Protein AF-A0A1F7P9Z6-F1 (afdb_monomer_lite)

Foldseek 3Di:
DVVLCVLLLVLLVVLLVVCVVVVNPVVNVVSVVLVVLVVVLAPVSLVVSLVVLLVSLVVLVVVLVVVLVVQVVVVHDSPVVNVVSNVSSVSSNVSNCSCVDPVSVVSHDDDPPDDDDD

pLDDT: mean 85.49, std 11.66, range [55.34, 95.81]

Radius of gyration: 17.94 Å; chains: 1; bounding box: 31×26×71 Å

Secondary structure (DSSP, 8-state):
-HHHHHHHHHHHHHHHHHHHHTT-HHHHHHHHHHHHHTTS-SHHHHHHHHHHHHHHHHHHHHHHHHHHHHHHHHT---HHHHHHHHHHHHHHHHHHHHTTSHHHHHHTS----PPPP-

Structure (mmCIF, N/CA/C/O backbone):
data_AF-A0A1F7P9Z6-F1
#
_entry.id   AF-A0A1F7P9Z6-F1
#
loop_
_atom_site.group_PDB
_atom_site.id
_atom_site.type_symbol
_atom_site.label_atom_id
_atom_site.label_alt_id
_atom_site.label_comp_id
_atom_site.label_asym_id
_atom_site.label_entity_id
_atom_site.label_seq_id
_atom_site.pdbx_PDB_ins_code
_atom_site.Cartn_x
_atom_site.Cartn_y
_atom_site.Cartn_z
_atom_site.occupancy
_atom_site.B_iso_or_equiv
_atom_site.auth_seq_id
_atom_site.auth_comp_id
_atom_site.auth_asym_id
_atom_site.auth_atom_id
_atom_site.pdbx_PDB_model_num
ATOM 1 N N . MET A 1 1 ? -13.257 10.450 12.434 1.00 60.59 1 MET A N 1
ATOM 2 C CA . MET A 1 1 ? -12.737 9.062 12.535 1.00 60.59 1 MET A CA 1
ATOM 3 C C . MET A 1 1 ? -12.400 8.501 11.153 1.00 60.59 1 MET A C 1
ATOM 5 O O . MET A 1 1 ? -11.271 8.073 10.969 1.00 60.59 1 MET A O 1
ATOM 9 N N . LEU A 1 2 ? -13.316 8.612 10.180 1.00 65.44 2 LEU A N 1
ATOM 10 C CA . LEU A 1 2 ? -13.121 8.214 8.773 1.00 65.44 2 LEU A CA 1
ATOM 11 C C . LEU A 1 2 ? -11.933 8.911 8.083 1.00 65.44 2 LEU A C 1
ATOM 13 O O . LEU A 1 2 ? -11.069 8.234 7.545 1.00 65.44 2 LEU A O 1
ATOM 17 N N . LEU A 1 3 ? -11.802 10.235 8.233 1.00 68.94 3 LEU A N 1
ATOM 18 C CA . LEU A 1 3 ? -10.675 11.027 7.700 1.00 68.94 3 LEU A CA 1
ATOM 19 C C . LEU A 1 3 ? -9.280 10.578 8.172 1.00 68.94 3 LEU A C 1
ATOM 21 O O . LEU A 1 3 ? -8.286 10.965 7.580 1.00 68.94 3 LEU A O 1
ATOM 25 N N . ARG A 1 4 ? -9.185 9.803 9.261 1.00 77.81 4 ARG A N 1
ATOM 26 C CA . ARG A 1 4 ? -7.900 9.277 9.758 1.00 77.81 4 ARG A CA 1
ATOM 27 C C . ARG A 1 4 ? -7.588 7.890 9.214 1.00 77.81 4 ARG A C 1
ATOM 29 O O . ARG A 1 4 ? -6.428 7.514 9.191 1.00 77.81 4 ARG A O 1
ATOM 36 N N . LEU A 1 5 ? -8.615 7.134 8.828 1.00 82.00 5 LEU A N 1
ATOM 37 C CA . LEU A 1 5 ? -8.471 5.817 8.212 1.00 82.00 5 LEU A CA 1
ATOM 38 C C . LEU A 1 5 ? -8.371 5.911 6.689 1.00 82.00 5 LEU A C 1
ATOM 40 O O . LEU A 1 5 ? -8.053 4.907 6.068 1.00 82.00 5 LEU A O 1
ATOM 44 N N . SER A 1 6 ? -8.593 7.089 6.094 1.00 86.75 6 SER A N 1
ATOM 45 C CA . SER A 1 6 ? -8.457 7.306 4.651 1.00 86.75 6 SER A CA 1
ATOM 46 C C . SER A 1 6 ? -7.155 6.758 4.053 1.00 86.75 6 SER A C 1
ATOM 48 O O . SER A 1 6 ? -7.278 6.048 3.061 1.00 86.75 6 SER A O 1
ATOM 50 N N . PRO A 1 7 ? -5.946 6.955 4.628 1.00 87.06 7 PRO A N 1
ATOM 51 C CA . PRO A 1 7 ? -4.733 6.353 4.066 1.00 87.06 7 PRO A CA 1
ATOM 52 C C . PRO A 1 7 ? -4.789 4.819 4.052 1.00 87.06 7 PRO A C 1
ATOM 54 O O . PRO A 1 7 ? -4.508 4.200 3.034 1.00 87.06 7 PRO A O 1
ATOM 57 N N . VAL A 1 8 ? -5.278 4.204 5.132 1.00 88.94 8 VAL A N 1
ATOM 58 C CA . VAL A 1 8 ? -5.431 2.743 5.235 1.00 88.94 8 VAL A CA 1
ATOM 59 C C . VAL A 1 8 ? -6.456 2.212 4.234 1.00 88.94 8 VAL A C 1
ATOM 61 O O . VAL A 1 8 ? -6.204 1.211 3.569 1.00 88.94 8 VAL A O 1
ATOM 64 N N . VAL A 1 9 ? -7.608 2.876 4.118 1.00 90.88 9 VAL A N 1
ATOM 65 C CA . VAL A 1 9 ? -8.669 2.496 3.178 1.00 90.88 9 VAL A CA 1
ATOM 66 C C . VAL A 1 9 ? -8.163 2.609 1.743 1.00 90.88 9 VAL A C 1
ATOM 68 O O . VAL A 1 9 ? -8.339 1.672 0.975 1.00 90.88 9 VAL A O 1
ATOM 71 N N . LEU A 1 10 ? -7.488 3.708 1.394 1.00 91.69 10 LEU A N 1
ATOM 72 C CA . LEU A 1 10 ? -6.907 3.897 0.066 1.00 91.69 10 LEU A CA 1
ATOM 73 C C . LEU A 1 10 ? -5.853 2.832 -0.247 1.00 91.69 10 LEU A C 1
ATOM 75 O O . LEU A 1 10 ? -5.900 2.244 -1.321 1.00 91.69 10 LEU A O 1
ATOM 79 N N . SER A 1 11 ? -4.952 2.526 0.689 1.00 91.94 11 SER A N 1
ATOM 80 C CA . SER A 1 11 ? -3.964 1.458 0.506 1.00 91.94 11 SER A CA 1
ATOM 81 C C . SER A 1 11 ? -4.607 0.091 0.281 1.00 91.94 11 SER A C 1
ATOM 83 O O . SER A 1 11 ? -4.187 -0.629 -0.620 1.00 91.94 11 SER A O 1
ATOM 85 N N . LEU A 1 12 ? -5.645 -0.258 1.051 1.00 90.69 12 LEU A N 1
ATOM 86 C CA . LEU A 1 12 ? -6.378 -1.511 0.853 1.00 90.69 12 LEU A CA 1
ATOM 87 C C . LEU A 1 12 ? -7.097 -1.536 -0.500 1.00 90.69 12 LEU A C 1
ATOM 89 O O . LEU A 1 12 ? -7.028 -2.542 -1.194 1.00 90.69 12 LEU A O 1
ATOM 93 N N . LEU A 1 13 ? -7.732 -0.435 -0.910 1.00 92.94 13 LEU A N 1
ATOM 94 C CA . LEU A 1 13 ? -8.400 -0.343 -2.211 1.00 92.94 13 LEU A CA 1
ATOM 95 C C . LEU A 1 13 ? -7.419 -0.472 -3.382 1.00 92.94 13 LEU A C 1
ATOM 97 O O . LEU A 1 13 ? -7.719 -1.185 -4.336 1.00 92.94 13 LEU A O 1
ATOM 101 N N . LEU A 1 14 ? -6.244 0.161 -3.303 1.00 92.25 14 LEU A N 1
ATOM 102 C CA . LEU A 1 14 ? -5.189 0.012 -4.311 1.00 92.25 14 LEU A CA 1
ATOM 103 C C . LEU A 1 14 ? -4.718 -1.444 -4.414 1.00 92.25 14 LEU A C 1
ATOM 105 O O . LEU A 1 14 ? -4.567 -1.958 -5.521 1.00 92.25 14 LEU A O 1
ATOM 109 N N . LEU A 1 15 ? -4.541 -2.121 -3.273 1.00 90.69 15 LEU A N 1
ATOM 110 C CA . LEU A 1 15 ? -4.181 -3.541 -3.231 1.00 90.69 15 LEU A CA 1
ATOM 111 C C . LEU A 1 15 ? -5.284 -4.421 -3.840 1.00 90.69 15 LEU A C 1
ATOM 113 O O . LEU A 1 15 ? -5.009 -5.301 -4.649 1.00 90.69 15 LEU A O 1
ATOM 117 N N . GLY A 1 16 ? -6.549 -4.147 -3.506 1.00 90.75 16 GLY A N 1
ATOM 118 C CA . GLY A 1 16 ? -7.702 -4.848 -4.071 1.00 90.75 16 GLY A CA 1
ATOM 119 C C . GLY A 1 16 ? -7.813 -4.672 -5.584 1.00 90.75 16 GLY A C 1
ATOM 120 O O . GLY A 1 16 ? -8.031 -5.647 -6.296 1.00 90.75 16 GLY A O 1
ATOM 121 N N . ALA A 1 17 ? -7.597 -3.458 -6.093 1.00 93.00 17 ALA A N 1
ATOM 122 C CA . ALA A 1 17 ? -7.578 -3.188 -7.529 1.00 93.00 17 ALA A CA 1
ATOM 123 C C . ALA A 1 17 ? -6.425 -3.918 -8.237 1.00 93.00 17 ALA A C 1
ATOM 125 O O . ALA A 1 17 ? -6.613 -4.452 -9.330 1.00 93.00 17 ALA A O 1
ATOM 126 N N . HIS A 1 18 ? -5.250 -3.984 -7.603 1.00 92.44 18 HIS A N 1
ATOM 127 C CA . HIS A 1 18 ? -4.120 -4.760 -8.106 1.00 92.44 18 HIS A CA 1
ATOM 128 C C . HIS A 1 18 ? -4.457 -6.255 -8.196 1.00 92.44 18 HIS A C 1
ATOM 130 O O . HIS A 1 18 ? -4.304 -6.844 -9.264 1.00 92.44 18 HIS A O 1
ATOM 136 N N . PHE A 1 19 ? -5.005 -6.854 -7.134 1.00 91.44 19 PHE A N 1
ATOM 137 C CA . PHE A 1 19 ? -5.402 -8.266 -7.146 1.00 91.44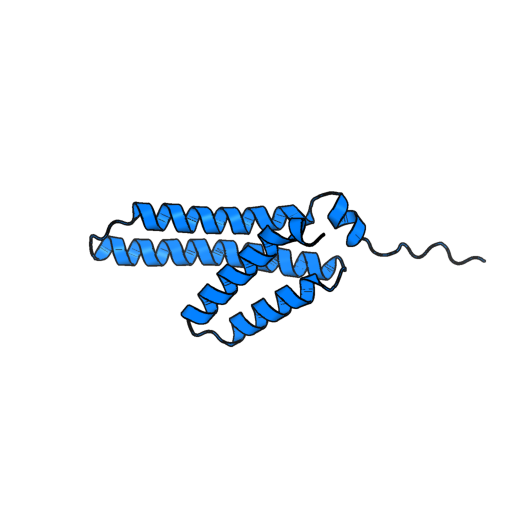 19 PHE A CA 1
ATOM 138 C C . PHE A 1 19 ? -6.536 -8.569 -8.125 1.00 91.44 19 PHE A C 1
ATOM 140 O O . PHE A 1 19 ? -6.539 -9.633 -8.743 1.00 91.44 19 PHE A O 1
ATOM 147 N N . PHE A 1 20 ? -7.467 -7.630 -8.312 1.00 91.56 20 PHE A N 1
ATOM 148 C CA . PHE A 1 20 ? -8.511 -7.741 -9.327 1.00 91.56 20 PHE A CA 1
ATOM 149 C C . PHE A 1 20 ? -7.909 -7.765 -10.734 1.00 91.56 20 PHE A C 1
ATOM 151 O O . PHE A 1 20 ? -8.247 -8.635 -11.533 1.00 91.56 20 PHE A O 1
ATOM 158 N N . ARG A 1 21 ? -6.951 -6.870 -11.016 1.00 91.12 21 ARG A N 1
ATOM 159 C CA . ARG A 1 21 ? -6.211 -6.859 -12.285 1.00 91.12 21 ARG A CA 1
ATOM 160 C C . ARG A 1 21 ? -5.377 -8.128 -12.485 1.00 91.12 21 ARG A C 1
ATOM 162 O O . ARG A 1 21 ? -5.263 -8.590 -13.613 1.00 91.12 21 ARG A O 1
ATOM 169 N N . ALA A 1 22 ? -4.824 -8.690 -11.414 1.00 89.81 22 ALA A N 1
ATOM 170 C CA . ALA A 1 22 ? -4.088 -9.953 -11.437 1.00 89.81 22 ALA A CA 1
ATOM 171 C C . ALA A 1 22 ? -5.000 -11.197 -11.550 1.00 89.81 22 ALA A C 1
ATOM 173 O O . ALA A 1 22 ? -4.499 -12.316 -11.602 1.00 89.81 22 ALA A O 1
ATOM 174 N N . GLY A 1 23 ? -6.331 -11.029 -11.568 1.00 91.25 23 GLY A N 1
ATOM 175 C CA . GLY A 1 23 ? -7.299 -12.123 -11.705 1.00 91.25 23 GLY A CA 1
ATOM 176 C C . GLY A 1 23 ? -7.558 -12.928 -10.425 1.00 91.25 23 GLY A C 1
ATOM 177 O O . GLY A 1 23 ? -8.260 -13.937 -10.462 1.00 91.25 23 GLY A O 1
ATOM 178 N N . SER A 1 24 ? -7.036 -12.498 -9.271 1.00 90.44 24 SER A N 1
ATOM 179 C CA . SER A 1 24 ? -7.167 -13.237 -8.011 1.00 90.44 24 SER A CA 1
ATOM 180 C C . SER A 1 24 ? -8.397 -12.800 -7.213 1.00 90.44 24 SER A C 1
ATOM 182 O O . SER A 1 24 ? -8.321 -11.990 -6.284 1.00 90.44 24 SER A O 1
ATOM 184 N N . ALA A 1 25 ? -9.558 -13.372 -7.547 1.00 90.12 25 ALA A N 1
ATOM 185 C CA . ALA A 1 25 ? -10.822 -13.078 -6.864 1.00 90.12 25 ALA A CA 1
ATOM 186 C C . ALA A 1 25 ? -10.764 -13.349 -5.347 1.00 90.12 25 ALA A C 1
ATOM 188 O O .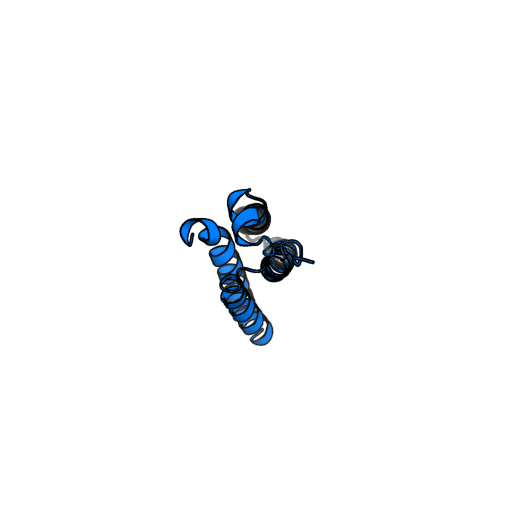 ALA A 1 25 ? -11.320 -12.583 -4.559 1.00 90.12 25 ALA A O 1
ATOM 189 N N . ALA A 1 26 ? -10.044 -14.392 -4.920 1.00 92.12 26 ALA A N 1
ATOM 190 C CA . ALA A 1 26 ? -9.885 -14.729 -3.506 1.00 92.12 26 ALA A CA 1
ATOM 191 C C . ALA A 1 26 ? -9.194 -13.605 -2.711 1.00 92.12 26 ALA A C 1
ATOM 193 O O . ALA A 1 26 ? -9.648 -13.240 -1.625 1.00 92.12 26 ALA A O 1
ATOM 194 N N . LEU A 1 27 ? -8.133 -13.010 -3.268 1.00 89.31 27 LEU A N 1
ATOM 195 C CA . LEU A 1 27 ? -7.420 -11.902 -2.628 1.00 89.31 27 LEU A CA 1
ATOM 196 C C . LEU A 1 27 ? -8.242 -10.607 -2.636 1.00 89.31 27 LEU A C 1
ATOM 198 O O . LEU A 1 27 ? -8.185 -9.839 -1.677 1.00 89.31 27 LEU A O 1
ATOM 202 N N . VAL A 1 28 ? -9.069 -10.382 -3.661 1.00 91.62 28 VAL A N 1
ATOM 203 C CA . VAL A 1 28 ? -10.028 -9.263 -3.673 1.00 91.62 28 VAL A CA 1
ATOM 204 C C . VAL A 1 28 ? -11.040 -9.404 -2.537 1.00 91.62 28 VAL A C 1
ATOM 206 O O . VAL A 1 28 ? -11.245 -8.457 -1.776 1.00 91.62 28 VAL A O 1
ATOM 209 N N . VAL A 1 29 ? -11.634 -10.590 -2.369 1.00 94.44 29 VAL A N 1
ATOM 210 C CA . VAL A 1 29 ? -12.561 -10.866 -1.259 1.00 94.44 29 VAL A CA 1
ATOM 211 C C . VAL A 1 29 ? -11.866 -10.651 0.084 1.00 94.44 29 VAL A C 1
ATOM 213 O O . VAL A 1 29 ? -12.423 -9.999 0.964 1.00 94.44 29 VAL A O 1
ATOM 216 N N . LEU A 1 30 ? -10.625 -11.115 0.230 1.00 93.62 30 LEU A N 1
ATOM 217 C CA . LEU A 1 30 ? -9.822 -10.888 1.430 1.00 93.62 30 LEU A CA 1
ATOM 218 C C . LEU A 1 30 ? -9.630 -9.394 1.734 1.00 93.62 30 LEU A C 1
ATOM 220 O O . LEU A 1 30 ? -9.795 -8.978 2.879 1.00 93.62 30 LEU A O 1
ATOM 224 N N . VAL A 1 31 ? -9.353 -8.565 0.725 1.00 93.00 31 VAL A N 1
ATOM 225 C CA . VAL A 1 31 ? -9.255 -7.104 0.886 1.00 93.00 31 VAL A CA 1
ATOM 226 C C . VAL A 1 31 ? -10.584 -6.490 1.338 1.00 93.00 31 VAL A C 1
ATOM 228 O O . VAL A 1 31 ? -10.594 -5.649 2.239 1.00 93.00 31 VAL A O 1
ATOM 231 N N . LEU A 1 32 ? -11.714 -6.926 0.774 1.00 93.56 32 LEU A N 1
ATOM 232 C CA . LEU A 1 32 ? -13.041 -6.470 1.204 1.00 93.56 32 LEU A CA 1
ATOM 233 C C . LEU A 1 32 ? -13.331 -6.865 2.660 1.00 93.56 32 LEU A C 1
ATOM 235 O O . LEU A 1 32 ? -13.851 -6.054 3.429 1.00 93.56 32 LEU A O 1
ATOM 239 N N . LEU A 1 33 ? -12.931 -8.073 3.070 1.00 93.81 33 LEU A N 1
ATOM 240 C CA . LEU A 1 33 ? -13.023 -8.517 4.461 1.00 93.81 33 LEU A CA 1
ATOM 241 C C . LEU A 1 33 ? -12.146 -7.665 5.386 1.00 93.81 33 LEU A C 1
ATOM 243 O O . LEU A 1 33 ? -12.589 -7.313 6.475 1.00 93.81 33 LEU A O 1
ATOM 247 N N . LEU A 1 34 ? -10.939 -7.275 4.962 1.00 91.25 34 LEU A N 1
ATOM 248 C CA . LEU A 1 34 ? -10.071 -6.371 5.729 1.00 91.25 34 LEU A CA 1
ATOM 249 C C . LEU A 1 34 ? -10.673 -4.966 5.862 1.00 91.25 34 LEU A C 1
ATOM 251 O O . LEU A 1 34 ? -10.579 -4.362 6.932 1.00 91.25 34 LEU A O 1
ATOM 255 N N . LEU A 1 35 ? -11.338 -4.458 4.820 1.00 91.88 35 LEU A N 1
ATOM 256 C CA . LEU A 1 35 ? -12.092 -3.203 4.885 1.00 91.88 35 LEU A CA 1
ATOM 257 C C . LEU A 1 35 ? -13.262 -3.303 5.872 1.00 91.88 35 LEU A C 1
ATOM 259 O O . LEU A 1 35 ? -13.434 -2.411 6.702 1.00 91.88 35 LEU A O 1
ATOM 263 N N . ALA A 1 36 ? -14.019 -4.402 5.850 1.00 91.38 36 ALA A N 1
ATOM 264 C CA . ALA A 1 36 ? -15.066 -4.658 6.838 1.00 91.38 36 ALA A CA 1
ATOM 265 C C . ALA A 1 36 ? -14.486 -4.797 8.259 1.00 91.38 36 ALA A C 1
ATOM 267 O O . ALA A 1 36 ? -15.053 -4.288 9.228 1.00 91.38 36 ALA A O 1
ATOM 268 N N . LEU A 1 37 ? -13.306 -5.410 8.391 1.00 90.31 37 LEU A N 1
ATOM 269 C CA . LEU A 1 37 ? -12.607 -5.593 9.659 1.00 90.31 37 LEU A CA 1
ATOM 270 C C . LEU A 1 37 ? -12.191 -4.258 10.298 1.00 90.31 37 LEU A C 1
ATOM 272 O O . LEU A 1 37 ? -12.151 -4.166 11.523 1.00 90.31 37 LEU A O 1
ATOM 276 N N . LEU A 1 38 ? -11.978 -3.190 9.518 1.00 86.19 38 LEU A N 1
ATOM 277 C CA . LEU A 1 38 ? -11.760 -1.839 10.060 1.00 86.19 38 LEU A CA 1
ATOM 278 C C . LEU A 1 38 ? -12.960 -1.305 10.858 1.00 86.19 38 LEU A C 1
ATOM 280 O O . LEU A 1 38 ? -12.779 -0.457 11.737 1.00 86.19 38 LEU A O 1
ATOM 284 N N . ALA A 1 39 ? -14.179 -1.789 10.590 1.00 86.69 39 ALA A N 1
ATOM 285 C CA . ALA A 1 39 ? -15.354 -1.455 11.396 1.00 86.69 39 ALA A CA 1
ATOM 286 C C . ALA A 1 39 ? -15.308 -2.132 12.778 1.00 86.69 39 ALA A C 1
ATOM 288 O O . ALA A 1 39 ? -15.860 -1.610 13.753 1.00 86.69 39 ALA A O 1
ATOM 289 N N . VAL A 1 40 ? -14.591 -3.256 12.896 1.00 83.81 40 VAL A N 1
ATOM 290 C CA . VAL A 1 40 ? -14.359 -3.959 14.157 1.00 83.81 40 VAL A CA 1
ATOM 291 C C . VAL A 1 40 ? -13.291 -3.205 14.948 1.00 83.81 40 VAL A C 1
ATOM 293 O O . VAL A 1 40 ? -12.090 -3.391 14.782 1.00 83.81 40 VAL A O 1
ATOM 296 N N . ARG A 1 41 ? -13.732 -2.348 15.876 1.00 79.88 41 ARG A N 1
ATOM 297 C CA . ARG A 1 41 ? -12.878 -1.486 16.721 1.00 79.88 41 ARG A CA 1
ATOM 298 C C . ARG A 1 41 ? -12.090 -2.258 17.806 1.00 79.88 41 ARG A C 1
ATOM 300 O O . ARG A 1 41 ? -12.064 -1.861 18.967 1.00 79.88 41 ARG A O 1
ATOM 307 N N . ARG A 1 42 ? -11.449 -3.384 17.462 1.00 80.19 42 ARG A N 1
ATOM 308 C CA . ARG A 1 42 ? -10.658 -4.259 18.361 1.00 80.19 42 ARG A CA 1
ATOM 309 C C . ARG A 1 42 ? -9.157 -4.226 18.027 1.00 80.19 42 ARG A C 1
ATOM 311 O O . ARG A 1 42 ? -8.791 -4.145 16.862 1.00 80.19 42 ARG A O 1
ATOM 318 N N . ARG A 1 43 ? -8.259 -4.325 19.024 1.00 78.69 43 ARG A N 1
ATOM 319 C CA . ARG A 1 43 ? -6.791 -4.315 18.771 1.00 78.69 43 ARG A CA 1
ATOM 320 C C . ARG A 1 43 ? -6.335 -5.375 17.778 1.00 78.69 43 ARG A C 1
ATOM 322 O O . ARG A 1 43 ? -5.414 -5.122 17.011 1.00 78.69 43 ARG A O 1
ATOM 329 N N . TRP A 1 44 ? -6.936 -6.560 17.845 1.00 84.94 44 TRP A N 1
ATOM 330 C CA . TRP A 1 44 ? -6.565 -7.670 16.975 1.00 84.94 44 TRP A CA 1
ATOM 331 C C . TRP A 1 44 ? -6.899 -7.352 15.511 1.00 84.94 44 TRP A C 1
ATOM 333 O O . TRP A 1 44 ? -6.073 -7.613 14.649 1.00 84.94 44 TRP A O 1
ATOM 343 N N . ALA A 1 45 ? -8.025 -6.678 15.248 1.00 86.94 45 ALA A N 1
ATOM 344 C CA . ALA A 1 45 ? -8.402 -6.213 13.915 1.00 86.94 45 ALA A CA 1
ATOM 345 C C . ALA A 1 45 ? -7.356 -5.241 13.348 1.00 86.94 45 ALA A C 1
ATOM 347 O O . ALA A 1 45 ? -6.876 -5.418 12.231 1.00 86.94 45 ALA A O 1
ATOM 348 N N . ALA A 1 46 ? -6.909 -4.275 14.159 1.00 85.12 46 ALA A N 1
ATOM 349 C CA . ALA A 1 46 ? -5.831 -3.365 13.774 1.00 85.12 46 ALA A CA 1
ATOM 350 C C . ALA A 1 46 ? -4.504 -4.098 13.486 1.00 85.12 46 ALA A C 1
ATOM 352 O O . ALA A 1 46 ? -3.844 -3.779 12.503 1.00 85.12 46 ALA A O 1
ATOM 353 N N . ARG A 1 47 ? -4.126 -5.097 14.300 1.00 86.25 47 ARG A N 1
ATOM 354 C CA . ARG A 1 47 ? -2.916 -5.918 14.082 1.00 86.25 47 ARG A CA 1
ATOM 355 C C . ARG A 1 47 ? -2.981 -6.694 12.764 1.00 86.25 47 ARG A C 1
ATOM 357 O O . ARG A 1 47 ? -1.995 -6.715 12.036 1.00 86.25 47 ARG A O 1
ATOM 364 N N . VAL A 1 48 ? -4.130 -7.301 12.461 1.00 90.69 48 VAL A N 1
ATOM 365 C CA . VAL A 1 48 ? -4.347 -8.044 11.211 1.00 90.69 48 VAL A CA 1
ATOM 366 C C . VAL A 1 48 ? -4.221 -7.110 10.009 1.00 90.69 48 VAL A C 1
ATOM 368 O O . VAL A 1 48 ? -3.453 -7.397 9.097 1.00 90.69 48 VAL A O 1
ATOM 371 N N . VAL A 1 49 ? -4.891 -5.953 10.028 1.00 90.75 49 VAL A N 1
ATOM 372 C CA . VAL A 1 49 ? -4.794 -4.984 8.923 1.00 90.75 49 VAL A CA 1
ATOM 373 C C . VAL A 1 49 ? -3.370 -4.438 8.776 1.00 90.75 49 VAL A C 1
ATOM 375 O O . VAL A 1 49 ? -2.886 -4.314 7.657 1.00 90.75 49 VAL A O 1
ATOM 378 N N . GLN A 1 50 ? -2.666 -4.156 9.878 1.00 89.69 50 GLN A N 1
ATOM 379 C CA . GLN A 1 50 ? -1.259 -3.747 9.825 1.00 89.69 50 GLN A CA 1
ATOM 380 C C . GLN A 1 50 ? -0.379 -4.801 9.150 1.00 89.69 50 GLN A C 1
ATOM 382 O O . GLN A 1 50 ? 0.418 -4.440 8.291 1.00 89.69 50 GLN A O 1
ATOM 387 N N . LEU A 1 51 ? -0.538 -6.080 9.506 1.00 92.06 51 LEU A N 1
ATOM 388 C CA . LEU A 1 51 ? 0.211 -7.169 8.878 1.00 92.06 51 LEU A CA 1
ATOM 389 C C . LEU A 1 51 ? -0.039 -7.204 7.366 1.00 92.06 51 LEU A C 1
ATOM 391 O O . LEU A 1 51 ? 0.908 -7.264 6.590 1.00 92.06 51 LEU A O 1
ATOM 395 N N . PHE A 1 52 ? -1.298 -7.077 6.944 1.00 92.75 52 PHE A N 1
ATOM 396 C CA . PHE A 1 52 ? -1.652 -7.051 5.524 1.00 92.75 52 PHE A CA 1
ATOM 397 C C . PHE A 1 52 ? -1.118 -5.833 4.771 1.00 92.75 52 PHE A C 1
ATOM 399 O O . PHE A 1 52 ? -0.722 -5.968 3.621 1.00 92.75 52 PHE A O 1
ATOM 406 N N . LEU A 1 53 ? -1.056 -4.656 5.395 1.00 91.44 53 LEU A N 1
ATOM 407 C CA . LEU A 1 53 ? -0.423 -3.483 4.784 1.00 91.44 53 LEU A CA 1
ATOM 408 C C . LEU A 1 53 ? 1.094 -3.667 4.624 1.00 91.44 53 LEU A C 1
ATOM 410 O O . LEU A 1 53 ? 1.662 -3.224 3.627 1.00 91.44 53 LEU A O 1
ATOM 414 N N . VAL A 1 54 ? 1.758 -4.339 5.573 1.00 93.44 54 VAL A N 1
ATOM 415 C CA . VAL A 1 54 ? 3.181 -4.695 5.436 1.00 93.44 54 VAL A CA 1
ATOM 416 C C . VAL A 1 54 ? 3.372 -5.671 4.277 1.00 93.44 54 VAL A C 1
ATOM 418 O O . VAL A 1 54 ? 4.214 -5.424 3.418 1.00 93.44 54 VAL A O 1
ATOM 421 N N . LEU A 1 55 ? 2.550 -6.722 4.196 1.00 93.94 55 LEU A N 1
ATOM 422 C CA . LEU A 1 55 ? 2.571 -7.654 3.065 1.00 93.94 55 LEU A CA 1
ATOM 423 C C . LEU A 1 55 ? 2.295 -6.936 1.738 1.00 93.94 55 LEU A C 1
ATOM 425 O O . LEU A 1 55 ? 3.026 -7.131 0.777 1.00 93.94 55 LEU A O 1
ATOM 429 N N . GLY A 1 56 ? 1.316 -6.031 1.703 1.00 92.06 56 GLY A N 1
ATOM 430 C CA . GLY A 1 56 ? 1.028 -5.221 0.523 1.00 92.06 56 GLY A CA 1
ATOM 431 C C . GLY A 1 56 ? 2.181 -4.297 0.126 1.00 92.06 56 GLY A C 1
ATOM 432 O O . GLY A 1 56 ? 2.409 -4.073 -1.054 1.00 92.06 56 GLY A O 1
ATOM 433 N N . THR A 1 57 ? 2.963 -3.798 1.087 1.00 93.31 57 THR A N 1
ATOM 434 C CA . THR A 1 57 ? 4.192 -3.041 0.789 1.00 93.31 57 THR A CA 1
ATOM 435 C C . THR A 1 57 ? 5.211 -3.919 0.064 1.00 93.31 57 THR A C 1
ATOM 437 O O . THR A 1 57 ? 5.795 -3.482 -0.925 1.00 93.31 57 THR A O 1
ATOM 440 N N . ILE A 1 58 ? 5.402 -5.158 0.528 1.00 95.81 58 ILE A N 1
ATOM 441 C CA . ILE A 1 58 ? 6.290 -6.131 -0.122 1.00 95.81 58 ILE A CA 1
ATOM 442 C C . ILE A 1 58 ? 5.779 -6.445 -1.533 1.00 95.81 58 ILE A C 1
ATOM 444 O O . ILE A 1 58 ? 6.564 -6.416 -2.475 1.00 95.81 58 ILE A O 1
ATOM 448 N N . GLU A 1 59 ? 4.471 -6.649 -1.693 1.00 95.00 59 GLU A N 1
ATOM 449 C CA . GLU A 1 59 ? 3.830 -6.897 -2.990 1.00 95.00 59 GLU A CA 1
ATOM 450 C C . GLU A 1 59 ? 4.112 -5.775 -4.001 1.00 95.00 59 GLU A C 1
ATOM 452 O O . GLU A 1 59 ? 4.476 -6.036 -5.148 1.00 95.00 59 GLU A O 1
ATOM 457 N N . TRP A 1 60 ? 4.030 -4.510 -3.571 1.00 95.50 60 TRP A N 1
ATOM 458 C CA . TRP A 1 60 ? 4.360 -3.372 -4.431 1.00 95.50 60 TRP A CA 1
ATOM 459 C C . TRP A 1 60 ? 5.832 -3.348 -4.848 1.00 95.50 60 TRP A C 1
ATOM 461 O O . TRP A 1 60 ? 6.130 -2.996 -5.989 1.00 95.50 60 TRP A O 1
ATOM 471 N N . LEU A 1 61 ? 6.751 -3.735 -3.958 1.00 94.75 61 LEU A N 1
ATOM 472 C CA . LEU A 1 61 ? 8.176 -3.833 -4.283 1.00 94.75 61 LEU A CA 1
ATOM 473 C C . LEU A 1 61 ? 8.466 -4.993 -5.246 1.00 94.75 61 LEU A C 1
ATOM 475 O O . LEU A 1 61 ? 9.273 -4.831 -6.159 1.00 94.75 61 LEU A O 1
ATOM 479 N N . MET A 1 62 ? 7.786 -6.131 -5.086 1.00 95.00 62 MET A N 1
ATOM 480 C CA . MET A 1 62 ? 7.887 -7.260 -6.019 1.00 95.00 62 MET A CA 1
ATOM 481 C C . MET A 1 62 ? 7.336 -6.884 -7.399 1.00 95.00 62 MET A C 1
ATOM 483 O O . MET A 1 62 ? 8.017 -7.067 -8.406 1.00 95.00 62 MET A O 1
ATOM 487 N N . THR A 1 63 ? 6.158 -6.250 -7.441 1.00 94.06 63 THR A N 1
ATOM 488 C CA . THR A 1 63 ? 5.551 -5.722 -8.674 1.00 94.06 63 THR A CA 1
ATOM 489 C C . THR A 1 63 ? 6.474 -4.717 -9.364 1.00 94.06 63 THR A C 1
ATOM 491 O O . THR A 1 63 ? 6.624 -4.737 -10.585 1.00 94.06 63 THR A O 1
ATOM 494 N N . LEU A 1 64 ? 7.118 -3.836 -8.591 1.00 94.81 64 LEU A N 1
ATOM 495 C CA . LEU A 1 64 ? 8.106 -2.894 -9.105 1.00 94.81 64 LEU A CA 1
ATOM 496 C C . LEU A 1 64 ? 9.279 -3.617 -9.765 1.00 94.81 64 LEU A C 1
ATOM 498 O O . LEU A 1 64 ? 9.617 -3.293 -10.900 1.00 94.81 64 LEU A O 1
ATOM 502 N N . ALA A 1 65 ? 9.890 -4.578 -9.071 1.00 95.31 65 ALA A N 1
ATOM 503 C CA . ALA A 1 65 ? 11.029 -5.322 -9.595 1.00 95.31 65 ALA A CA 1
ATOM 504 C C . ALA A 1 65 ? 10.670 -6.050 -10.899 1.00 95.31 65 ALA A C 1
ATOM 506 O O . ALA A 1 65 ? 11.404 -5.937 -11.881 1.00 95.31 65 ALA A O 1
ATOM 507 N N . GLN A 1 66 ? 9.511 -6.714 -10.932 1.00 94.69 66 GLN A N 1
ATOM 508 C CA . GLN A 1 66 ? 9.015 -7.407 -12.118 1.00 94.69 66 GLN A CA 1
ATOM 509 C C . GLN A 1 66 ? 8.833 -6.446 -13.303 1.00 94.69 66 GLN A C 1
ATOM 511 O O . GLN A 1 66 ? 9.415 -6.656 -14.364 1.00 94.69 66 GLN A O 1
ATOM 516 N N . LEU A 1 67 ? 8.079 -5.358 -13.121 1.00 93.06 67 LEU A N 1
ATOM 517 C CA . LEU A 1 67 ? 7.773 -4.432 -14.215 1.00 93.06 67 LEU A CA 1
ATOM 518 C C . LEU A 1 67 ? 9.002 -3.641 -14.687 1.00 93.06 67 LEU A C 1
ATOM 520 O O . LEU A 1 67 ? 9.092 -3.291 -15.862 1.00 93.06 67 LEU A O 1
ATOM 524 N N . VAL A 1 68 ? 9.947 -3.341 -13.790 1.00 94.81 68 VAL A N 1
ATOM 525 C CA . VAL A 1 68 ? 11.229 -2.726 -14.168 1.00 94.81 68 VAL A CA 1
ATOM 526 C C . VAL A 1 68 ? 12.046 -3.692 -15.014 1.00 94.81 68 VAL A C 1
ATOM 528 O O . VAL A 1 68 ? 12.581 -3.268 -16.032 1.00 94.81 68 VAL A O 1
ATOM 531 N N . PHE A 1 69 ? 12.118 -4.968 -14.631 1.00 93.06 69 PHE A N 1
ATOM 532 C CA . PHE A 1 69 ? 12.848 -5.977 -15.394 1.00 93.06 69 PHE A CA 1
ATOM 533 C C . PHE A 1 69 ? 12.246 -6.178 -16.792 1.00 93.06 69 PHE A C 1
ATOM 535 O O . PHE A 1 69 ? 12.967 -6.099 -17.785 1.00 93.06 69 PHE A O 1
ATOM 542 N N . GLU A 1 70 ? 10.923 -6.344 -16.877 1.00 92.44 70 GLU A N 1
ATOM 543 C CA . GLU A 1 70 ? 10.199 -6.491 -18.146 1.00 92.44 70 GLU A CA 1
ATOM 544 C C . GLU A 1 70 ? 10.447 -5.300 -19.087 1.00 92.44 70 GLU A C 1
ATOM 546 O O . GLU A 1 70 ? 10.776 -5.486 -20.258 1.00 92.44 70 GLU A O 1
ATOM 551 N N . ARG A 1 71 ? 10.356 -4.068 -18.571 1.00 92.69 71 ARG A N 1
ATOM 552 C CA . ARG A 1 71 ? 10.532 -2.844 -19.371 1.00 92.69 71 ARG A CA 1
ATOM 553 C C . ARG A 1 71 ? 11.978 -2.524 -19.716 1.00 92.69 71 ARG A C 1
ATOM 555 O O . ARG A 1 71 ? 12.240 -1.975 -20.781 1.00 92.69 71 ARG A O 1
ATOM 562 N N . ALA A 1 72 ? 12.918 -2.851 -18.833 1.00 90.06 72 ALA A N 1
ATOM 563 C CA . ALA A 1 72 ? 14.338 -2.690 -19.120 1.00 90.06 72 ALA A CA 1
ATOM 564 C C . ALA A 1 72 ? 14.757 -3.580 -20.298 1.00 90.06 72 ALA A C 1
ATOM 566 O O . ALA A 1 72 ? 15.571 -3.159 -21.117 1.00 90.06 72 ALA A O 1
ATOM 567 N N . TYR A 1 73 ? 14.154 -4.767 -20.422 1.00 89.56 73 TYR A N 1
ATOM 568 C CA . TYR A 1 73 ? 14.392 -5.669 -21.545 1.00 89.56 73 TYR A CA 1
ATOM 569 C C . TYR A 1 73 ? 13.828 -5.139 -22.874 1.00 89.56 73 TYR A C 1
ATOM 571 O O . TYR A 1 73 ? 14.429 -5.352 -23.923 1.00 89.56 73 TYR A O 1
ATOM 579 N N . THR A 1 74 ? 12.710 -4.407 -22.844 1.00 90.56 74 THR A N 1
ATOM 580 C CA . THR A 1 74 ? 12.089 -3.810 -24.043 1.00 90.56 74 THR A CA 1
ATOM 581 C C . THR A 1 74 ? 12.572 -2.388 -24.354 1.00 90.56 74 THR A C 1
ATOM 583 O O . THR A 1 74 ? 12.117 -1.788 -25.327 1.00 90.56 74 THR A O 1
ATOM 586 N N . GLY A 1 75 ? 13.499 -1.839 -23.559 1.00 89.88 75 GLY A N 1
ATOM 587 C CA . GLY A 1 75 ? 14.019 -0.477 -23.727 1.00 89.88 75 GLY A CA 1
ATOM 588 C C . GLY A 1 75 ? 13.022 0.629 -23.355 1.00 89.88 75 GLY A C 1
ATOM 589 O O . GLY A 1 75 ? 13.218 1.789 -23.716 1.00 89.88 75 GLY A O 1
ATOM 590 N N . GLU A 1 76 ? 11.947 0.297 -22.639 1.00 90.31 76 GLU A N 1
ATOM 591 C CA . GLU A 1 76 ? 10.942 1.262 -22.206 1.00 90.31 76 GLU A CA 1
ATOM 592 C C . GLU A 1 76 ? 11.419 2.125 -21.020 1.00 90.31 76 GLU A C 1
ATOM 594 O O . GLU A 1 76 ? 12.179 1.674 -20.158 1.00 90.31 76 GLU A O 1
ATOM 599 N N . PRO A 1 77 ? 10.923 3.369 -20.887 1.00 92.12 77 PRO A N 1
ATOM 600 C CA . PRO A 1 77 ? 11.280 4.233 -19.767 1.00 92.12 77 PRO A CA 1
ATOM 601 C C . PRO A 1 77 ? 10.723 3.707 -18.430 1.00 92.12 77 PRO A C 1
ATOM 603 O O . PRO A 1 77 ? 9.513 3.710 -18.185 1.00 92.12 77 PRO A O 1
ATOM 606 N N . VAL A 1 78 ? 11.623 3.332 -17.514 1.00 94.38 78 VAL A N 1
ATOM 607 C CA . VAL A 1 78 ? 11.284 2.775 -16.185 1.00 94.38 78 VAL A CA 1
ATOM 608 C C . VAL A 1 78 ? 11.180 3.814 -15.067 1.00 94.38 78 VAL A C 1
ATOM 610 O O . VAL A 1 78 ? 10.522 3.566 -14.060 1.00 94.38 78 VAL A O 1
ATOM 613 N N . ALA A 1 79 ? 11.782 4.997 -15.229 1.00 92.56 79 ALA A N 1
ATOM 614 C CA . ALA A 1 79 ? 1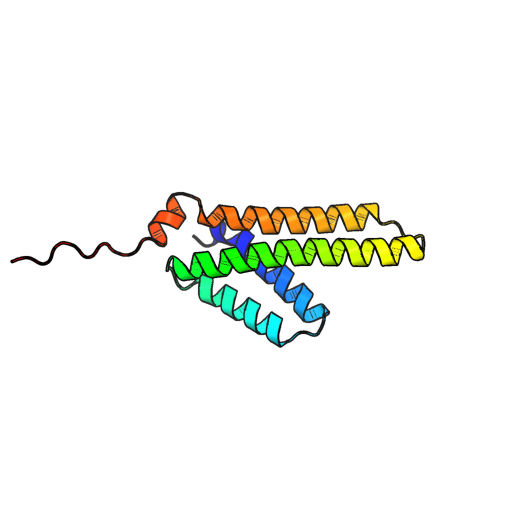1.902 5.983 -14.148 1.00 92.56 79 ALA A CA 1
ATOM 615 C C . ALA A 1 79 ? 10.539 6.433 -13.590 1.00 92.56 79 ALA A C 1
ATOM 617 O O . ALA A 1 79 ? 10.333 6.463 -12.377 1.00 92.56 79 ALA A O 1
ATOM 618 N N . ARG A 1 80 ? 9.577 6.725 -14.478 1.00 93.06 80 ARG A N 1
ATOM 619 C CA . ARG A 1 80 ? 8.213 7.123 -14.090 1.00 93.06 80 ARG A CA 1
ATOM 620 C C . ARG A 1 80 ? 7.490 6.005 -13.339 1.00 93.06 80 ARG A C 1
ATOM 622 O O . ARG A 1 80 ? 6.857 6.266 -12.322 1.00 93.06 80 ARG A O 1
ATOM 629 N N . LEU A 1 81 ? 7.584 4.776 -13.845 1.00 93.19 81 LEU A N 1
ATOM 630 C CA . LEU A 1 81 ? 6.988 3.597 -13.220 1.00 93.19 81 LEU A CA 1
ATOM 631 C C . LEU A 1 81 ? 7.556 3.393 -11.809 1.00 93.19 81 LEU A C 1
ATOM 633 O O . LEU A 1 81 ? 6.792 3.240 -10.856 1.00 93.19 81 LEU A O 1
ATOM 637 N N . ALA A 1 82 ? 8.884 3.439 -11.685 1.00 94.38 82 ALA A N 1
ATOM 638 C CA . ALA A 1 82 ? 9.571 3.247 -10.420 1.00 94.38 82 ALA A CA 1
ATOM 639 C C . ALA A 1 82 ? 9.177 4.305 -9.389 1.00 94.38 82 ALA A C 1
ATOM 641 O O . ALA A 1 82 ? 8.805 3.958 -8.271 1.00 94.38 82 ALA A O 1
ATOM 642 N N . ALA A 1 83 ? 9.161 5.582 -9.780 1.00 95.38 83 ALA A N 1
ATOM 643 C CA . ALA A 1 83 ? 8.747 6.669 -8.899 1.00 95.38 83 ALA A CA 1
ATOM 644 C C . ALA A 1 83 ? 7.315 6.480 -8.366 1.00 95.38 83 ALA A C 1
ATOM 646 O O . ALA A 1 83 ? 7.073 6.657 -7.172 1.00 95.38 83 ALA A O 1
ATOM 647 N N . ILE A 1 84 ? 6.375 6.071 -9.228 1.00 94.62 84 ILE A N 1
ATOM 648 C CA . ILE A 1 84 ? 4.982 5.828 -8.830 1.00 94.62 84 ILE A CA 1
ATOM 649 C C . ILE A 1 84 ? 4.895 4.650 -7.857 1.00 94.62 84 ILE A C 1
ATOM 651 O O . ILE A 1 84 ? 4.313 4.793 -6.784 1.00 94.62 84 ILE A O 1
ATOM 655 N N . LEU A 1 85 ? 5.472 3.496 -8.201 1.00 93.81 85 LEU A N 1
ATOM 656 C CA . LEU A 1 85 ? 5.337 2.288 -7.382 1.00 93.81 85 LEU A CA 1
ATOM 657 C C . LEU A 1 85 ? 6.080 2.390 -6.049 1.00 93.81 85 LEU A C 1
ATOM 659 O O . LEU A 1 85 ? 5.544 1.953 -5.034 1.00 93.81 85 LEU A O 1
ATOM 663 N N . ILE A 1 86 ? 7.251 3.033 -6.013 1.00 95.31 86 ILE A N 1
ATOM 664 C CA . ILE A 1 86 ? 7.934 3.357 -4.752 1.00 95.31 86 ILE A CA 1
ATOM 665 C C . ILE A 1 86 ? 7.051 4.281 -3.909 1.00 95.31 86 ILE A C 1
ATOM 667 O O . ILE A 1 86 ? 6.871 4.035 -2.718 1.00 95.31 86 ILE A O 1
ATOM 671 N N . GLY A 1 87 ? 6.444 5.307 -4.516 1.00 95.31 87 GLY A N 1
ATOM 672 C CA . GLY A 1 87 ? 5.502 6.193 -3.829 1.00 95.31 87 GLY A CA 1
ATOM 673 C C . GLY A 1 87 ? 4.313 5.438 -3.225 1.00 95.31 87 GLY A C 1
ATOM 674 O O . GLY A 1 87 ? 3.983 5.640 -2.057 1.00 95.31 87 GLY A O 1
ATOM 675 N N . VAL A 1 88 ? 3.707 4.517 -3.980 1.00 94.06 88 VAL A N 1
ATOM 676 C CA . VAL A 1 88 ? 2.599 3.668 -3.509 1.00 94.06 88 VAL A CA 1
ATOM 677 C C . VAL A 1 88 ? 3.049 2.720 -2.392 1.00 94.06 88 VAL A C 1
ATOM 679 O O . VAL A 1 88 ? 2.335 2.575 -1.394 1.00 94.06 88 VAL A O 1
ATOM 682 N N . ALA A 1 89 ? 4.236 2.117 -2.506 1.00 93.62 89 ALA A N 1
ATOM 683 C CA . ALA A 1 89 ? 4.806 1.255 -1.473 1.00 93.62 89 ALA 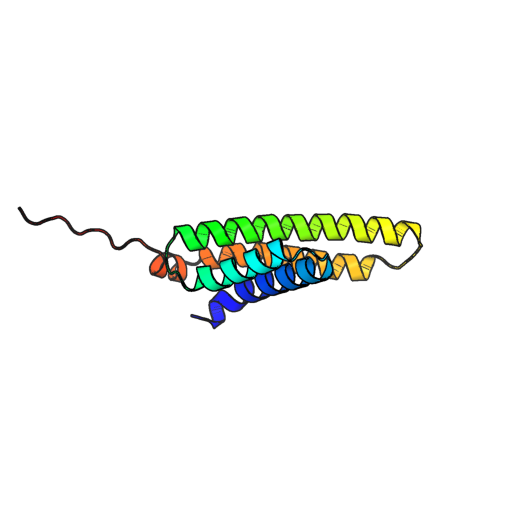A CA 1
ATOM 684 C C . ALA A 1 89 ? 5.044 2.033 -0.170 1.00 93.62 89 ALA A C 1
ATOM 686 O O . ALA A 1 89 ? 4.581 1.618 0.892 1.00 93.62 89 ALA A O 1
ATOM 687 N N . LEU A 1 90 ? 5.678 3.208 -0.248 1.00 93.94 90 LEU A N 1
ATOM 688 C CA . LEU A 1 90 ? 5.920 4.077 0.907 1.00 93.94 90 LEU A CA 1
ATOM 689 C C . LEU A 1 90 ? 4.616 4.574 1.535 1.00 93.94 90 LEU A C 1
ATOM 691 O O . LEU A 1 90 ? 4.490 4.579 2.757 1.00 93.94 90 LEU A O 1
ATOM 695 N N . PHE A 1 91 ? 3.625 4.948 0.724 1.00 93.00 91 PHE A N 1
ATOM 696 C CA . PHE A 1 91 ? 2.304 5.344 1.210 1.00 93.00 91 PHE A CA 1
ATOM 697 C C . PHE A 1 91 ? 1.597 4.196 1.949 1.00 93.00 91 PHE A C 1
ATOM 699 O O . PHE A 1 91 ? 1.018 4.391 3.023 1.00 93.00 91 PHE A O 1
ATOM 706 N N . THR A 1 92 ? 1.694 2.978 1.417 1.00 91.56 92 THR A N 1
ATOM 707 C CA . THR A 1 92 ? 1.149 1.765 2.043 1.00 91.56 92 THR A CA 1
ATOM 708 C C . THR A 1 92 ? 1.860 1.444 3.357 1.00 91.56 92 THR A C 1
ATOM 710 O O . THR A 1 92 ? 1.199 1.206 4.372 1.00 91.56 92 THR A O 1
ATOM 713 N N . ALA A 1 93 ? 3.189 1.557 3.392 1.00 90.00 93 ALA A N 1
ATOM 714 C CA . ALA A 1 93 ? 3.982 1.391 4.604 1.00 90.00 93 ALA A CA 1
ATOM 715 C C . ALA A 1 93 ? 3.633 2.450 5.662 1.00 90.00 93 ALA A C 1
ATOM 717 O O . ALA A 1 93 ? 3.361 2.113 6.816 1.00 90.00 93 ALA A O 1
ATOM 718 N N . ALA A 1 94 ? 3.557 3.727 5.278 1.00 89.06 94 ALA A N 1
ATOM 719 C CA . ALA A 1 94 ? 3.204 4.829 6.171 1.00 89.06 94 ALA A CA 1
ATOM 720 C C . ALA A 1 94 ? 1.789 4.675 6.755 1.00 89.06 94 ALA A C 1
ATOM 722 O O . ALA A 1 94 ? 1.547 5.023 7.914 1.00 89.06 94 ALA A O 1
ATOM 723 N N . SER A 1 95 ? 0.864 4.071 6.005 1.00 88.44 95 SER A N 1
ATOM 724 C CA . SER A 1 95 ? -0.494 3.779 6.477 1.00 88.44 95 SER A CA 1
ATOM 725 C C . SER A 1 95 ? -0.520 2.836 7.687 1.00 88.44 95 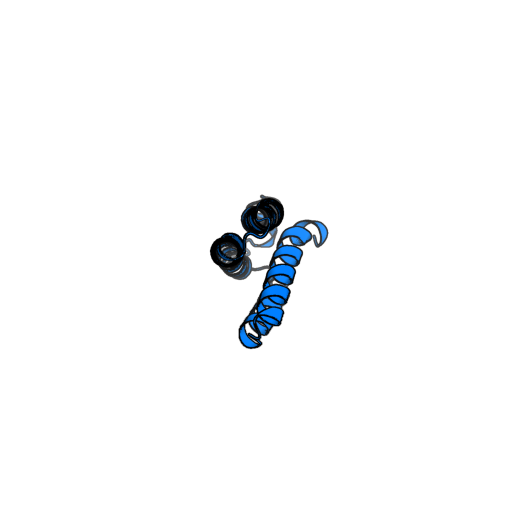SER A C 1
ATOM 727 O O . SER A 1 95 ? -1.428 2.925 8.516 1.00 88.44 95 SER A O 1
ATOM 729 N N . THR A 1 96 ? 0.503 1.995 7.885 1.00 85.75 96 THR A N 1
ATOM 730 C CA . THR A 1 96 ? 0.619 1.150 9.092 1.00 85.75 96 THR A CA 1
ATOM 731 C C . THR A 1 96 ? 0.801 1.970 10.376 1.00 85.75 96 THR A C 1
ATOM 733 O O . THR A 1 96 ? 0.340 1.561 11.451 1.00 85.75 96 THR A O 1
ATOM 736 N N . LEU A 1 97 ? 1.432 3.148 10.275 1.00 82.19 97 LEU A N 1
ATOM 737 C CA . LEU A 1 97 ? 1.753 4.032 11.400 1.00 82.19 97 LEU A CA 1
ATOM 738 C C . LEU A 1 97 ? 0.513 4.748 11.943 1.00 82.19 97 LEU A C 1
ATOM 740 O O . LEU A 1 97 ? 0.475 5.134 13.113 1.00 82.19 97 LEU A O 1
ATOM 744 N N . VAL A 1 98 ? -0.547 4.858 11.139 1.00 79.94 98 VAL A N 1
ATOM 745 C CA . VAL A 1 98 ? -1.828 5.469 11.525 1.00 79.94 98 VAL A CA 1
ATOM 746 C C . VAL A 1 98 ? -2.392 4.802 12.780 1.00 79.94 98 VAL A C 1
ATOM 748 O O . VAL A 1 98 ? -2.808 5.486 13.719 1.00 79.94 98 VAL A O 1
ATOM 751 N N . PHE A 1 99 ? -2.313 3.474 12.868 1.00 70.69 99 PHE A N 1
ATOM 752 C CA . PHE A 1 99 ? -2.757 2.701 14.032 1.00 70.69 99 PHE A CA 1
ATOM 753 C C . PHE A 1 99 ? -1.898 2.918 15.289 1.00 70.69 99 PHE A C 1
ATOM 755 O O . PHE A 1 99 ? -2.354 2.639 16.401 1.00 70.69 99 PHE A O 1
ATOM 762 N N . GLN A 1 100 ? -0.680 3.445 15.143 1.00 69.00 100 GLN A N 1
ATOM 763 C CA . GLN A 1 100 ? 0.206 3.759 16.263 1.00 69.00 100 GLN A CA 1
ATOM 764 C C . GLN A 1 100 ? -0.116 5.120 16.902 1.00 69.00 100 GLN A C 1
ATOM 766 O O . GLN A 1 100 ? 0.300 5.377 18.034 1.00 69.00 100 GLN A O 1
ATOM 771 N N . THR A 1 101 ? -0.914 5.982 16.266 1.00 69.50 101 THR A N 1
ATOM 772 C CA . THR A 1 101 ? -1.298 7.266 16.874 1.00 69.50 101 THR A CA 1
ATOM 773 C C . THR A 1 101 ? -2.118 7.078 18.161 1.00 69.50 101 THR A C 1
ATOM 775 O O . THR A 1 101 ? -3.019 6.237 18.246 1.00 69.50 101 THR A O 1
ATOM 778 N N . ALA A 1 102 ? -1.820 7.883 19.191 1.00 56.00 102 ALA A N 1
ATOM 779 C CA . ALA A 1 102 ? -2.353 7.735 20.554 1.00 56.00 102 ALA A CA 1
ATOM 780 C C . ALA A 1 102 ? -3.894 7.651 20.631 1.00 56.00 102 ALA A C 1
ATOM 782 O O . ALA A 1 102 ? -4.441 6.929 21.465 1.00 56.00 102 ALA A O 1
ATOM 783 N N . ARG A 1 103 ? -4.606 8.326 19.718 1.00 58.34 103 ARG A N 1
ATOM 784 C CA . ARG A 1 103 ? -6.078 8.321 19.652 1.00 58.34 103 ARG A CA 1
ATOM 785 C C . ARG A 1 103 ? -6.669 7.021 19.093 1.00 58.34 103 ARG A C 1
ATOM 787 O O . ARG A 1 103 ? -7.688 6.572 19.607 1.00 58.34 103 ARG A O 1
ATOM 794 N N . LEU A 1 104 ? -6.049 6.381 18.097 1.00 58.81 104 LEU A N 1
ATOM 795 C CA . LEU A 1 104 ? -6.511 5.067 17.619 1.00 58.81 104 LEU A CA 1
ATOM 796 C C . LEU A 1 104 ? -6.158 3.977 18.634 1.00 58.81 104 LEU A C 1
ATOM 798 O O . LEU A 1 104 ? -6.980 3.112 18.925 1.00 58.81 104 LEU A O 1
ATOM 802 N N . ARG A 1 105 ? -5.006 4.105 19.299 1.00 61.00 105 ARG A N 1
ATOM 803 C CA . ARG A 1 105 ? -4.632 3.252 20.434 1.00 61.00 105 ARG A CA 1
ATOM 804 C C . ARG A 1 105 ? -5.674 3.273 21.564 1.00 61.00 105 ARG A C 1
ATOM 806 O O . ARG A 1 105 ? -5.888 2.239 22.198 1.00 61.00 105 ARG A O 1
ATOM 813 N N . ALA A 1 106 ? -6.321 4.422 21.793 1.00 60.47 106 ALA A N 1
ATOM 814 C CA . ALA A 1 106 ? -7.403 4.593 22.764 1.00 60.47 106 ALA A CA 1
ATOM 815 C C . ALA A 1 106 ? -8.700 3.882 22.337 1.00 60.47 106 ALA A C 1
ATOM 817 O O . ALA A 1 106 ? -9.249 3.118 23.125 1.00 60.47 106 ALA A O 1
ATOM 818 N N . VAL A 1 107 ? -9.133 4.059 21.082 1.00 62.50 107 VAL A N 1
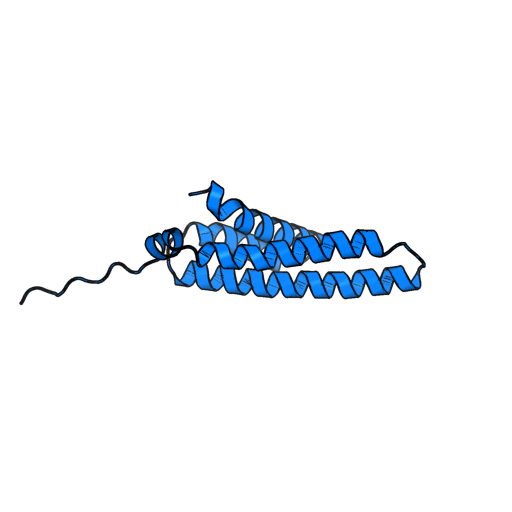ATOM 819 C CA . VAL A 1 107 ? -10.335 3.406 20.518 1.00 62.50 107 VAL A CA 1
ATOM 820 C C . VAL A 1 107 ? -10.199 1.887 20.497 1.00 62.50 107 VAL A C 1
ATOM 822 O O . VAL A 1 107 ? -11.159 1.174 20.764 1.00 62.50 107 VAL A O 1
ATOM 825 N N . TYR A 1 108 ? -8.999 1.393 20.207 1.00 62.16 108 TYR A N 1
ATOM 826 C CA . TYR A 1 108 ? -8.743 -0.032 20.144 1.00 62.16 108 TYR A CA 1
ATOM 827 C C . TYR A 1 108 ? -8.437 -0.652 21.524 1.00 62.16 108 TYR A C 1
ATOM 829 O O . TYR A 1 108 ? -8.312 -1.868 21.580 1.00 62.16 108 TYR A O 1
ATOM 837 N N . ARG A 1 109 ? -8.309 0.082 22.655 1.00 60.09 109 ARG A N 1
ATOM 838 C CA . ARG A 1 109 ? -8.007 -0.553 23.970 1.00 60.09 109 ARG A CA 1
ATOM 839 C C . ARG A 1 109 ? -9.104 -1.564 24.380 1.00 60.09 109 ARG A C 1
ATOM 841 O O . ARG A 1 109 ? -10.282 -1.252 24.257 1.00 60.09 109 ARG A O 1
ATOM 848 N N . PRO A 1 110 ? -8.752 -2.732 24.961 1.00 55.34 110 PRO A N 1
ATOM 849 C CA . PRO A 1 110 ? -9.703 -3.526 25.713 1.00 55.34 110 PRO A CA 1
ATOM 850 C C . PRO A 1 110 ? -10.214 -2.679 26.873 1.00 55.34 110 PRO A C 1
ATOM 852 O O . PRO A 1 110 ? -9.426 -2.022 27.564 1.00 55.34 110 PRO A O 1
ATOM 855 N N . ARG A 1 111 ? -11.530 -2.711 27.082 1.00 56.62 111 ARG A N 1
ATOM 856 C CA . ARG A 1 111 ? -12.154 -2.259 28.322 1.00 56.62 111 ARG A CA 1
ATOM 857 C C . ARG A 1 111 ? -11.456 -3.032 29.442 1.00 56.62 111 ARG A C 1
ATOM 859 O O . ARG A 1 111 ? -11.514 -4.259 29.449 1.00 56.62 111 ARG A O 1
ATOM 866 N N . ARG A 1 112 ? -10.703 -2.345 30.310 1.00 58.44 112 ARG A N 1
ATOM 867 C CA . ARG A 1 112 ? -10.178 -2.980 31.524 1.00 58.44 112 ARG A CA 1
ATOM 868 C C . ARG A 1 112 ? -11.406 -3.485 32.274 1.00 58.44 112 ARG A C 1
ATOM 870 O O . ARG A 1 112 ? -12.280 -2.678 32.585 1.00 58.44 112 ARG A O 1
ATOM 877 N N . ALA A 1 113 ? -11.505 -4.796 32.480 1.00 61.91 113 ALA A N 1
ATOM 878 C CA . ALA A 1 113 ? -12.414 -5.319 33.484 1.00 61.91 113 ALA A CA 1
ATOM 879 C C . ALA A 1 113 ? -11.992 -4.653 34.799 1.00 61.91 113 ALA A C 1
ATOM 881 O O . ALA A 1 113 ? -10.843 -4.797 35.218 1.00 61.91 113 ALA A O 1
ATOM 882 N N . GLY A 1 114 ? -12.863 -3.806 35.349 1.00 65.50 114 GLY A N 1
ATOM 883 C CA . GLY A 1 114 ? -12.662 -3.257 36.684 1.00 65.50 114 GLY A CA 1
ATOM 884 C C . GLY A 1 114 ? -12.637 -4.399 37.703 1.00 65.50 114 GLY A C 1
ATOM 885 O O . GLY A 1 114 ? -13.165 -5.475 37.402 1.00 65.50 114 GLY A O 1
ATOM 886 N N . PRO A 1 115 ? -12.007 -4.204 38.872 1.00 68.12 115 PRO A N 1
ATOM 887 C CA . PRO A 1 115 ? -11.989 -5.228 39.905 1.00 68.12 115 PRO A CA 1
ATOM 888 C C . PRO A 1 115 ? -13.423 -5.666 40.224 1.00 68.12 115 PRO A C 1
ATOM 890 O O . PRO A 1 115 ? -14.308 -4.823 40.378 1.00 68.12 115 PRO A O 1
ATOM 893 N N . ARG A 1 116 ? -13.656 -6.985 40.264 1.00 63.66 116 ARG A N 1
ATOM 894 C CA . ARG A 1 116 ? -14.909 -7.535 40.792 1.00 63.66 116 ARG A CA 1
ATOM 895 C C . ARG A 1 116 ? -15.002 -7.104 42.265 1.00 63.66 116 ARG A C 1
ATOM 897 O O . ARG A 1 116 ? -14.013 -7.305 42.971 1.00 63.66 116 ARG A O 1
ATOM 904 N N . PRO A 1 117 ? -16.106 -6.476 42.709 1.00 71.38 117 PRO A N 1
ATOM 905 C CA . PRO A 1 117 ? -16.316 -6.224 44.131 1.00 71.38 117 PRO A CA 1
ATOM 906 C C . PRO A 1 117 ? -16.389 -7.560 44.900 1.00 71.38 117 PRO A C 1
ATOM 908 O O . PRO A 1 117 ? -16.696 -8.577 44.267 1.00 71.38 117 PRO A O 1
ATOM 911 N N . PRO A 1 118 ? -16.029 -7.549 46.199 1.00 75.81 118 PRO A N 1
ATOM 912 C CA . PRO A 1 118 ? -15.854 -8.748 47.022 1.00 75.81 118 PRO A CA 1
ATOM 913 C C . PRO A 1 118 ? -17.129 -9.581 47.162 1.00 75.81 118 PRO A C 1
ATOM 915 O O . PRO A 1 118 ? -18.231 -8.985 47.155 1.00 75.81 118 PRO A O 1
#

Sequence (118 aa):
MLLRLSPVVLSLLLLGAHFFRAGSAALVVLVLLLLALLAVRRRWAARVVQLFLVLGTIEWLMTLAQLVFERAYTGEPVARLAAILIGVALFTAASTLVFQTARLRAVYRPRRAGPRPP

=== Feature glossary ===
Each block in this record encodes a different view of the same protein. In brief:

Predicted aligned error. PAE(i, j) answers: if I align the predicted and true structures on residue i, how far off (in Å) do I expect residue j to be? A block-diagonal PAE matrix with low values on the blocks and high values off-diagonal is the signature of a multi-domain protein with confidently predicted domains but uncertain inter-domain orientation.

Contact-map, Ramachandran, and PAE plots. Plot images: a contact map (which residues are close in 3D, as an N×N binary image), a Ramachandran scatter (backbone torsion angles, revealing secondary-structure composition at a glance), and — for AlphaFold structures — a PAE heatmap (pairwise prediction confidence).

Backbone torsions (φ/ψ). φ (phi) and ψ (psi) are the two rotatable backbone dihedrals per residue: φ is the C(i-1)–N–Cα–C torsion, ψ is the N–Cα–C–N(i+1) torsion, both in degrees on (−180°, 180°]. α-helical residues cluster near (−60°, −45°); β-strand residues near (−120°, +130°). A Ramachandran plot is simply a scatter of (φ, ψ) for every residue.

Foldseek 3Di. A 3Di character summarizes, for each residue, the relative orientation of the Cα frame of its nearest spatial neighbor. Because it encodes fold topology rather than chemistry, 3Di alignments detect remote structural similarity that sequence alignment misses.

Radius of gyration, Cα contacts, bounding box. Three whole-structure scalars: the radius of gyration (RMS distance of Cα from centroid, in Å), the count of Cα–Cα contacts (pairs closer than 8 Å and separated by more than four residues in sequence — i.e. tertiary, not local, contacts), and the bounding-box dimensions. Together they distinguish compact globular folds from extended fibres or disordered chains.

Sequence. Sequence gives the chain of amino acids in standard one-letter code (A=alanine, C=cysteine, …, Y=tyrosine), read N→C. It is the only feature that is directly encoded by the gene; all structural features are derived from the folded form of this sequence.

mmCIF coordinates. Atomic coordinates in PDBx/mmCIF format — the same representation the Protein Data Bank distributes. Each line of the _atom_site loop places one backbone atom in Cartesian space (units: ångströms, origin: arbitrary).

Secondary structure (3-state, P-SEA). Three-state secondary structure (P-SEA) collapses the eight DSSP classes into helix (a), strand (b), and coil (c). P-SEA assigns these from Cα geometry alone — distances and angles — without requiring backbone oxygens, so it works on any Cα trace.

InterPro / GO / CATH / organism. Functional annotations link the protein to curated databases. InterPro entries identify conserved domains and families by matching the sequence against member-database signatures (Pfam, PROSITE, CDD, …). Gene Ontology (GO) terms describe molecular function, biological process, and cellular component in a controlled vocabulary. CATH places the structure in a hierarchical fold classification (Class/Architecture/Topology/Homologous-superfamily). The organism is the source species.

B-factor. B-factor (Debye–Waller factor) reflects atomic displacement in the crystal lattice. It is an experimental observable (units Å²), not a prediction; low values mean the atom is pinned down, high values mean it moves or is heterogeneous across the crystal.

Rendered structure images. Structure images are PyMOL renders from six orthogonal camera directions. Cartoon representation draws helices as coils and strands as arrows; sticks shows the backbone as bonds; surface shows the solvent-excluded envelope. Rainbow coloring maps sequence position to hue (blue→red, N→C); chain coloring assigns a distinct color per polypeptide.

Solvent-accessible surface area. Solvent-accessible surface area (SASA) is the area in Å² traced out by the centre of a 1.4 Å probe sphere (a water molecule) rolled over the protein's van der Waals surface (Shrake–Rupley / Lee–Richards construction). Buried residues have near-zero SASA; fully exposed residues can exceed 200 Å². The total SASA scales roughly with the number of surface residues.

Secondary structure (8-state, DSSP). The SS8 string is DSSP's per-residue secondary-structure call. α-helix (H) means an i→i+4 H-bond ladder; β-strand (E) means the residue participates in a β-sheet; 3₁₀ (G) and π (I) are tighter and wider helices; T/S are turns/bends; '-' is loop.

pLDDT. For AlphaFold models, the B-factor field carries pLDDT — the model's own estimate of local accuracy on a 0–100 scale. Regions with pLDDT<50 should be treated as essentially unmodeled; they often correspond to intrinsically disordered segments.

Nearest PDB structures. Nearest PDB neighbors are the top structural matches found by Foldseek when searching this structure against the entire Protein Data Bank. Each hit reports a TM-score (0 to 1; >0.5 almost always implies the same fold) and an E-value. These are *structural* homologs — they may share no detectable sequence similarity.